Protein AF-F3Z1Z6-F1 (afdb_monomer_lite)

Organism: NCBI:txid690850

Sequence (66 aa):
MDKLKAQALQVAKEIMVKFIEGGRISPANFADYFKPIYSEVLRTISEPTPGEAARGEHEAKEQRKS

Secondary structure (DSSP, 8-state):
--HHHHHHHHHHHHHHHHHHHTTSS-GGGHHHHHHHHHHHHHHHHHSPPHHHHHHHHHHHHHHTT-

Foldseek 3Di:
DPPLLVVLLVVLVVVLVVCCVVVVDPPVCSVVRSVVSSVVSSCVVVDDDPVRVVVVVVVVVVVVVD

pLDDT: mean 87.48, std 13.8, range [58.69, 98.5]

Structure (mmCIF, N/CA/C/O backbone):
data_AF-F3Z1Z6-F1
#
_entry.id   AF-F3Z1Z6-F1
#
loop_
_atom_site.group_PDB
_atom_site.id
_atom_site.type_symbol
_atom_site.label_atom_id
_atom_site.label_alt_id
_atom_site.label_comp_id
_atom_site.label_asym_id
_atom_site.label_entity_id
_atom_site.label_seq_id
_atom_site.pdbx_PDB_ins_code
_atom_site.Cartn_x
_atom_site.Cartn_y
_atom_site.Cartn_z
_atom_site.occupancy
_atom_site.B_iso_or_equiv
_atom_site.auth_seq_id
_atom_site.auth_comp_id
_atom_site.auth_asym_id
_atom_site.auth_atom_id
_atom_site.pdbx_PDB_model_num
ATOM 1 N N . MET A 1 1 ? -14.414 11.607 3.524 1.00 59.31 1 MET A N 1
ATOM 2 C CA . MET A 1 1 ? -13.664 10.349 3.315 1.00 59.31 1 MET A CA 1
ATOM 3 C C . MET A 1 1 ? -13.632 9.630 4.652 1.00 59.31 1 MET A C 1
ATOM 5 O O . MET A 1 1 ? -13.409 10.296 5.653 1.00 59.31 1 MET A O 1
ATOM 9 N N . ASP A 1 2 ? -13.937 8.337 4.689 1.00 87.06 2 ASP A N 1
ATOM 10 C CA . ASP A 1 2 ? -13.856 7.536 5.918 1.00 87.06 2 ASP A CA 1
ATOM 11 C C . ASP A 1 2 ? -12.419 7.582 6.480 1.00 87.06 2 ASP A C 1
ATOM 13 O O . ASP A 1 2 ? -11.460 7.427 5.716 1.00 87.06 2 ASP A O 1
ATOM 17 N N . LYS A 1 3 ? -12.264 7.846 7.786 1.00 92.06 3 LYS A N 1
ATOM 18 C CA . LYS A 1 3 ? -10.957 8.065 8.432 1.00 92.06 3 LYS A CA 1
ATOM 19 C C . LYS A 1 3 ? -10.047 6.834 8.321 1.00 92.06 3 LYS A C 1
ATOM 21 O O . LYS A 1 3 ? -8.856 6.998 8.063 1.00 92.06 3 LYS A O 1
ATOM 26 N N . LEU A 1 4 ? -10.602 5.622 8.426 1.00 93.44 4 LEU A N 1
ATOM 27 C CA . LEU A 1 4 ? -9.854 4.371 8.252 1.00 93.44 4 LEU A CA 1
ATOM 28 C C . LEU A 1 4 ? -9.394 4.208 6.804 1.00 93.44 4 LEU A C 1
ATOM 30 O O . LEU A 1 4 ? -8.232 3.893 6.554 1.00 93.44 4 LEU A O 1
ATOM 34 N N . LYS A 1 5 ? -10.266 4.507 5.834 1.00 96.19 5 LYS A N 1
ATOM 35 C CA . LYS A 1 5 ? -9.899 4.446 4.407 1.00 96.19 5 LYS A CA 1
ATOM 36 C C . LYS A 1 5 ? -8.799 5.446 4.056 1.00 96.19 5 LYS A C 1
ATOM 38 O O . LYS A 1 5 ? -7.917 5.109 3.269 1.00 96.19 5 LYS A O 1
ATOM 43 N N . ALA A 1 6 ? -8.841 6.651 4.629 1.00 96.50 6 ALA A N 1
ATOM 44 C CA . ALA A 1 6 ? -7.803 7.663 4.441 1.00 96.50 6 ALA A CA 1
ATOM 45 C C . ALA A 1 6 ? -6.459 7.219 5.044 1.00 96.50 6 ALA A C 1
ATOM 47 O O . ALA A 1 6 ? -5.426 7.351 4.387 1.00 96.50 6 ALA A O 1
ATOM 48 N N . GLN A 1 7 ? -6.479 6.628 6.243 1.00 96.56 7 GLN A N 1
ATOM 49 C CA . GLN A 1 7 ? -5.284 6.082 6.890 1.00 96.56 7 GLN A CA 1
ATOM 50 C C . GLN A 1 7 ? -4.687 4.915 6.091 1.00 96.56 7 GLN A C 1
ATOM 52 O O . GLN A 1 7 ? -3.492 4.920 5.803 1.00 96.56 7 GLN A O 1
ATOM 57 N N . ALA A 1 8 ? -5.513 3.958 5.658 1.00 97.69 8 ALA A N 1
ATOM 58 C CA . ALA A 1 8 ? -5.068 2.848 4.816 1.00 97.69 8 ALA A CA 1
ATOM 59 C C . ALA A 1 8 ? -4.445 3.343 3.503 1.00 97.69 8 ALA A C 1
ATOM 61 O O . ALA A 1 8 ? -3.413 2.835 3.070 1.00 97.69 8 ALA A O 1
ATOM 62 N N . LEU A 1 9 ? -5.035 4.375 2.888 1.00 98.06 9 LEU A N 1
ATOM 63 C CA . LEU A 1 9 ? -4.509 4.968 1.662 1.00 98.06 9 LEU A CA 1
ATOM 64 C C . LEU A 1 9 ? -3.152 5.642 1.891 1.00 98.06 9 LEU A C 1
ATOM 66 O O . LEU A 1 9 ? -2.270 5.542 1.042 1.00 98.06 9 LEU A O 1
ATOM 70 N N . GLN A 1 10 ? -2.974 6.334 3.017 1.00 98.19 10 GLN A N 1
ATOM 71 C CA . GLN A 1 10 ? -1.691 6.939 3.361 1.00 98.19 10 GLN A CA 1
ATOM 72 C C . GLN A 1 10 ? -0.602 5.875 3.524 1.00 98.19 10 GLN A C 1
ATOM 74 O O . GLN A 1 10 ? 0.421 5.954 2.848 1.00 98.19 10 GLN A O 1
ATOM 79 N N . VAL A 1 11 ? -0.860 4.852 4.338 1.00 98.19 11 VAL A N 1
ATOM 80 C CA . VAL A 1 11 ? 0.095 3.763 4.592 1.00 98.19 11 VAL A CA 1
ATOM 81 C C . VAL A 1 11 ? 0.440 3.014 3.301 1.00 98.19 11 VAL A C 1
ATOM 83 O O . VAL A 1 11 ? 1.611 2.765 3.024 1.00 98.19 11 VAL A O 1
ATOM 86 N N . ALA A 1 12 ? -0.552 2.715 2.456 1.00 98.44 12 ALA A N 1
ATOM 87 C CA . ALA A 1 12 ? -0.319 2.043 1.178 1.00 98.44 12 ALA A CA 1
ATOM 88 C C . ALA A 1 12 ? 0.592 2.854 0.236 1.00 98.44 12 ALA A C 1
ATOM 90 O O . ALA A 1 12 ? 1.444 2.275 -0.441 1.00 98.44 12 ALA A O 1
ATOM 91 N N . LYS A 1 13 ? 0.459 4.191 0.209 1.00 98.12 13 LYS A N 1
ATOM 92 C CA . LYS A 1 13 ? 1.363 5.065 -0.561 1.00 98.12 13 LYS A CA 1
ATOM 93 C C . LYS A 1 13 ? 2.794 4.998 -0.034 1.00 98.12 13 LYS A C 1
ATOM 95 O O . LYS A 1 13 ? 3.713 4.879 -0.835 1.00 98.12 13 LYS A O 1
ATOM 100 N N . GLU A 1 14 ? 2.982 5.050 1.283 1.00 98.50 14 GLU A N 1
ATOM 101 C CA . GLU A 1 14 ? 4.313 4.995 1.905 1.00 98.50 14 GLU A CA 1
ATOM 102 C C . GLU A 1 14 ? 5.014 3.654 1.631 1.00 98.50 14 GLU A C 1
ATOM 104 O O . GLU A 1 14 ? 6.181 3.640 1.236 1.00 98.50 14 GLU A O 1
ATOM 109 N N . ILE A 1 15 ? 4.290 2.532 1.743 1.00 98.12 15 ILE A N 1
ATOM 110 C CA . ILE A 1 15 ? 4.803 1.199 1.381 1.00 98.12 15 ILE A CA 1
ATOM 111 C C . ILE A 1 15 ? 5.203 1.156 -0.101 1.00 98.12 15 ILE A C 1
ATOM 113 O O . ILE A 1 15 ? 6.275 0.645 -0.431 1.00 98.12 15 ILE A O 1
ATOM 117 N N . MET A 1 16 ? 4.382 1.717 -0.999 1.00 98.12 16 MET A N 1
ATOM 118 C CA . MET A 1 16 ? 4.723 1.767 -2.425 1.00 98.12 16 MET A CA 1
ATOM 119 C C . MET A 1 16 ? 5.954 2.588 -2.742 1.00 98.12 16 MET A C 1
ATOM 121 O O . MET A 1 16 ? 6.814 2.110 -3.481 1.00 98.12 16 MET A O 1
ATOM 125 N N . VAL A 1 17 ? 6.074 3.778 -2.162 1.00 97.94 17 VAL A N 1
ATOM 126 C CA . VAL A 1 17 ? 7.265 4.611 -2.340 1.00 97.94 17 VAL A CA 1
ATOM 127 C C . VAL A 1 17 ? 8.510 3.849 -1.875 1.00 97.94 17 VAL A C 1
ATOM 129 O O . VAL A 1 17 ? 9.458 3.727 -2.644 1.00 97.94 17 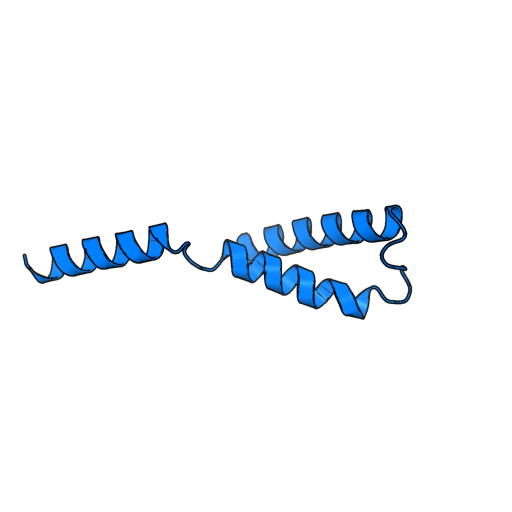VAL A O 1
ATOM 132 N N . LYS A 1 18 ? 8.465 3.204 -0.701 1.00 98.44 18 LYS A N 1
ATOM 133 C CA . LYS A 1 18 ? 9.573 2.383 -0.179 1.00 98.44 18 LYS A CA 1
ATOM 134 C C . LYS A 1 18 ? 9.973 1.230 -1.104 1.00 98.44 18 LYS A C 1
ATOM 136 O O . LYS A 1 18 ? 11.161 0.954 -1.259 1.00 98.44 18 LYS A O 1
ATOM 141 N N . PHE A 1 19 ? 9.012 0.528 -1.706 1.00 98.00 19 PHE A N 1
ATOM 142 C CA . PHE A 1 19 ? 9.318 -0.579 -2.623 1.00 98.00 19 PHE A CA 1
ATOM 143 C C . PHE A 1 19 ? 9.899 -0.097 -3.953 1.00 98.00 19 PHE A C 1
ATOM 145 O O . PHE A 1 19 ? 10.742 -0.796 -4.518 1.00 98.00 19 PHE A O 1
ATOM 152 N N . ILE A 1 20 ? 9.503 1.089 -4.420 1.00 97.62 20 ILE A N 1
ATOM 153 C CA . ILE A 1 20 ? 10.090 1.724 -5.604 1.00 97.62 20 ILE A CA 1
ATOM 154 C C . ILE A 1 20 ? 11.514 2.206 -5.311 1.00 97.62 20 ILE A C 1
ATOM 156 O O . ILE A 1 20 ? 12.435 1.873 -6.053 1.00 97.62 20 ILE A O 1
ATOM 160 N N . GLU A 1 21 ? 11.721 2.912 -4.199 1.00 97.88 21 GLU A N 1
ATOM 161 C CA . GLU A 1 21 ? 13.044 3.370 -3.751 1.00 97.88 21 GLU A CA 1
ATOM 162 C C . GLU A 1 21 ? 14.018 2.203 -3.535 1.00 97.88 21 GLU A C 1
ATOM 164 O O . GLU A 1 21 ? 15.196 2.297 -3.871 1.00 97.88 21 GLU A O 1
ATOM 169 N N . GLY A 1 22 ? 13.521 1.077 -3.015 1.00 97.19 22 GLY A N 1
ATOM 170 C CA . GLY A 1 22 ? 14.298 -0.148 -2.822 1.00 97.19 22 GLY A CA 1
ATOM 171 C C . GLY A 1 22 ? 14.478 -1.007 -4.080 1.00 97.19 22 GLY A C 1
ATOM 172 O O . GLY A 1 22 ? 15.032 -2.102 -3.973 1.00 97.19 22 GLY A O 1
ATOM 173 N N . GLY A 1 23 ? 13.969 -0.577 -5.241 1.00 96.06 23 GLY A N 1
ATOM 174 C CA . GLY A 1 23 ? 14.070 -1.311 -6.507 1.00 96.06 23 GLY A CA 1
ATOM 175 C C . GLY A 1 23 ? 13.322 -2.651 -6.537 1.00 96.06 23 GLY A C 1
ATOM 176 O O . GLY A 1 23 ? 13.635 -3.511 -7.356 1.00 96.06 23 GLY A O 1
ATOM 177 N N . ARG A 1 24 ? 12.357 -2.865 -5.632 1.00 96.19 24 ARG A N 1
ATOM 178 C CA . ARG A 1 24 ? 11.531 -4.089 -5.566 1.00 96.19 24 ARG A CA 1
ATOM 179 C C . ARG A 1 24 ? 10.323 -4.028 -6.494 1.00 96.19 24 ARG A C 1
ATOM 181 O O . ARG A 1 24 ? 9.860 -5.066 -6.954 1.00 96.19 24 ARG A O 1
ATOM 188 N N . ILE A 1 25 ? 9.829 -2.823 -6.755 1.00 96.62 25 ILE A N 1
ATOM 189 C CA . ILE A 1 25 ? 8.749 -2.520 -7.697 1.00 96.62 25 ILE A CA 1
ATOM 190 C C . ILE A 1 25 ? 9.225 -1.375 -8.586 1.00 96.62 25 ILE A C 1
ATOM 192 O O . ILE A 1 25 ? 9.949 -0.495 -8.133 1.00 96.62 25 ILE A O 1
ATOM 196 N N . SER A 1 26 ? 8.820 -1.372 -9.851 1.00 96.44 26 SER A N 1
ATOM 197 C CA . SER A 1 26 ? 9.084 -0.249 -10.748 1.00 96.44 26 SER A CA 1
ATOM 198 C C . SER A 1 26 ? 7.862 0.674 -10.816 1.00 96.44 26 SER A C 1
ATOM 200 O O . SER A 1 26 ? 6.732 0.217 -10.648 1.00 96.44 26 SER A O 1
ATOM 202 N N . PRO A 1 27 ? 8.023 1.960 -11.157 1.00 95.50 27 PRO A N 1
ATOM 203 C CA . PRO A 1 27 ? 6.869 2.818 -11.421 1.00 95.50 27 PRO A CA 1
ATOM 204 C C . PRO A 1 27 ? 5.945 2.277 -12.530 1.00 95.50 27 PRO A C 1
ATOM 206 O O . PRO A 1 27 ? 4.741 2.514 -12.494 1.00 95.50 27 PRO A O 1
ATOM 209 N N . ALA A 1 28 ? 6.489 1.520 -13.492 1.00 96.88 28 ALA A N 1
ATOM 210 C CA . ALA A 1 28 ? 5.751 1.011 -14.647 1.00 96.88 28 ALA A CA 1
ATOM 211 C C . ALA A 1 28 ? 4.721 -0.078 -14.298 1.00 96.88 28 ALA A C 1
ATOM 213 O O . ALA A 1 28 ? 3.700 -0.179 -14.971 1.00 96.88 28 ALA A O 1
ATOM 214 N N . ASN A 1 29 ? 4.961 -0.866 -13.245 1.00 93.38 29 ASN A N 1
ATOM 215 C CA . ASN A 1 29 ? 4.057 -1.928 -12.786 1.00 93.38 29 ASN A CA 1
ATOM 216 C C . ASN A 1 29 ? 3.333 -1.580 -11.473 1.00 93.38 29 ASN A C 1
ATOM 218 O O . ASN A 1 29 ? 2.760 -2.449 -10.826 1.00 93.38 29 ASN A O 1
ATOM 222 N N . PHE A 1 30 ? 3.311 -0.302 -11.079 1.00 95.00 30 PHE A N 1
ATOM 223 C CA . PHE A 1 30 ? 2.666 0.179 -9.849 1.00 95.00 30 PHE A CA 1
ATOM 224 C C . PHE A 1 30 ? 1.219 -0.314 -9.667 1.00 95.00 30 PHE A C 1
ATOM 226 O O . PHE A 1 30 ? 0.822 -0.701 -8.563 1.00 95.00 30 PHE A O 1
ATOM 233 N N . ALA A 1 31 ? 0.427 -0.299 -10.743 1.00 95.62 31 ALA A N 1
ATOM 234 C CA . ALA A 1 31 ? -0.996 -0.632 -10.698 1.00 95.62 31 ALA A CA 1
ATOM 235 C C . ALA A 1 31 ? -1.257 -2.075 -10.233 1.00 95.62 31 ALA A C 1
ATOM 237 O O . ALA A 1 31 ? -2.274 -2.328 -9.582 1.00 95.62 31 ALA A O 1
ATOM 238 N N . ASP A 1 32 ? -0.316 -2.982 -10.496 1.00 96.75 32 ASP A N 1
ATOM 239 C CA . ASP A 1 32 ? -0.425 -4.398 -10.144 1.00 96.75 32 ASP A CA 1
ATOM 240 C C . ASP A 1 32 ? -0.295 -4.626 -8.629 1.00 96.75 32 ASP A C 1
ATOM 242 O O . ASP A 1 32 ? -0.860 -5.576 -8.088 1.00 96.75 32 ASP A O 1
ATOM 246 N N . TYR A 1 33 ? 0.399 -3.727 -7.921 1.00 97.81 33 TYR A N 1
ATOM 247 C CA . TYR A 1 33 ? 0.721 -3.886 -6.498 1.00 97.81 33 TYR A CA 1
ATOM 248 C C . TYR A 1 33 ? -0.064 -2.954 -5.576 1.00 97.81 33 TYR A C 1
ATOM 250 O O . TYR A 1 33 ? -0.370 -3.326 -4.441 1.00 97.81 33 TYR A O 1
ATOM 258 N N . PHE A 1 34 ? -0.414 -1.747 -6.029 1.00 98.12 34 PHE A N 1
ATOM 259 C CA . PHE A 1 34 ? -1.016 -0.751 -5.141 1.00 98.12 34 PHE A CA 1
ATOM 260 C C . PHE A 1 34 ? -2.363 -1.203 -4.571 1.00 98.12 34 PHE A C 1
ATOM 262 O O . PHE A 1 34 ? -2.599 -1.090 -3.368 1.00 98.12 34 PHE A O 1
ATOM 269 N N . LYS A 1 35 ? -3.240 -1.756 -5.420 1.00 97.81 35 LYS A N 1
ATOM 270 C CA . LYS A 1 35 ? -4.558 -2.248 -5.000 1.00 97.81 35 LYS A CA 1
ATOM 271 C C . LYS A 1 35 ? -4.460 -3.375 -3.962 1.00 97.81 35 LYS A C 1
ATOM 273 O O . LYS A 1 35 ? -5.073 -3.209 -2.909 1.00 97.81 35 LYS A O 1
ATOM 278 N N . PRO A 1 36 ? -3.724 -4.482 -4.193 1.00 98.06 36 PRO A N 1
ATOM 279 C CA . PRO A 1 36 ? -3.629 -5.549 -3.198 1.00 98.06 36 PRO A CA 1
ATOM 280 C C . PRO A 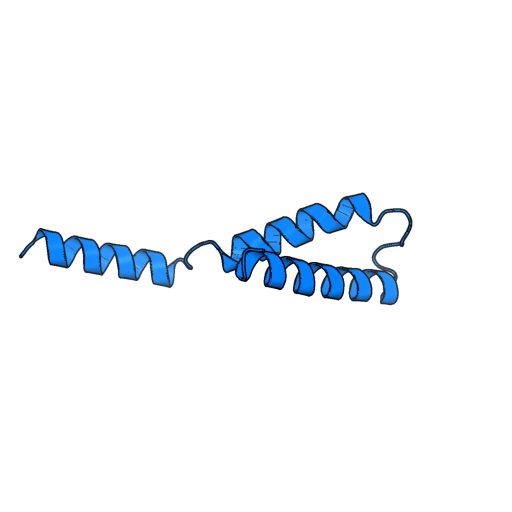1 36 ? -3.037 -5.071 -1.865 1.00 98.06 36 PRO A C 1
ATOM 282 O O . PRO A 1 36 ? -3.530 -5.472 -0.816 1.00 98.06 36 PRO A O 1
ATOM 285 N N . ILE A 1 37 ? -2.069 -4.151 -1.876 1.00 98.25 37 ILE A N 1
ATOM 286 C CA . ILE A 1 37 ? -1.492 -3.598 -0.639 1.00 98.25 37 ILE A CA 1
ATOM 287 C C . ILE A 1 37 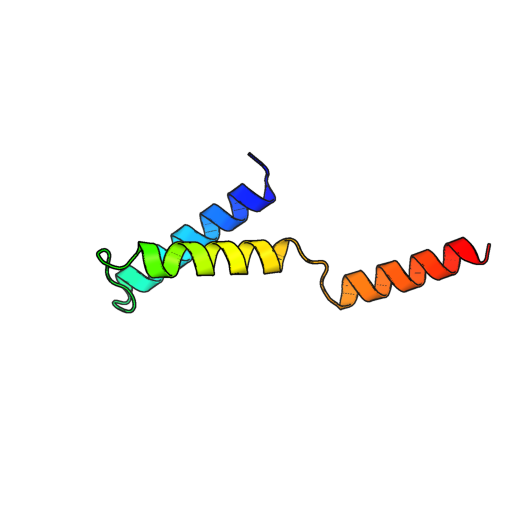? -2.489 -2.718 0.108 1.00 98.25 37 ILE A C 1
ATOM 289 O O . ILE A 1 37 ? -2.666 -2.880 1.314 1.00 98.25 37 ILE A O 1
ATOM 293 N N . TYR A 1 38 ? -3.177 -1.816 -0.593 1.00 98.31 38 TYR A N 1
ATOM 294 C CA . TYR A 1 38 ? -4.232 -1.008 0.014 1.00 98.31 38 TYR A CA 1
ATOM 295 C C . TYR A 1 38 ? -5.336 -1.881 0.619 1.00 98.31 38 TYR A C 1
ATOM 297 O O . TYR A 1 38 ? -5.755 -1.643 1.752 1.00 98.31 38 TYR A O 1
ATOM 305 N N . SER A 1 39 ? -5.787 -2.899 -0.121 1.00 97.50 39 SER A N 1
ATOM 306 C CA . SER A 1 39 ? -6.805 -3.838 0.343 1.00 97.50 39 SER A CA 1
ATOM 307 C C . SER A 1 39 ? -6.360 -4.590 1.592 1.00 97.50 39 SER A C 1
ATOM 309 O O . SER A 1 39 ? -7.1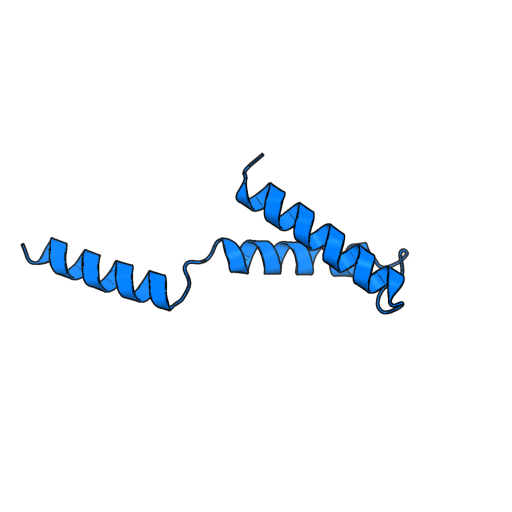45 -4.687 2.530 1.00 97.50 39 SER A O 1
ATOM 311 N N . GLU A 1 40 ? -5.115 -5.061 1.640 1.00 97.94 40 GLU A N 1
ATOM 312 C CA . GLU A 1 40 ? -4.607 -5.808 2.791 1.00 97.94 40 GLU A CA 1
ATOM 313 C C . GLU A 1 40 ? -4.461 -4.931 4.037 1.00 97.94 40 GLU A C 1
ATOM 315 O O . GLU A 1 40 ? -4.880 -5.326 5.126 1.00 97.94 40 GLU A O 1
ATOM 320 N N . VAL A 1 41 ? -3.955 -3.704 3.886 1.00 97.56 41 VAL A N 1
ATOM 321 C CA . VAL A 1 41 ? -3.888 -2.742 4.995 1.00 97.56 41 VAL A CA 1
ATOM 322 C C . VAL A 1 41 ? -5.289 -2.415 5.501 1.00 97.56 41 VAL A C 1
ATOM 324 O O . VAL A 1 41 ? -5.528 -2.484 6.704 1.00 97.56 41 VAL A O 1
ATOM 327 N N . LEU A 1 42 ? -6.224 -2.089 4.599 1.00 96.81 42 LEU A N 1
ATOM 328 C CA . LEU A 1 42 ? -7.595 -1.753 4.979 1.00 96.81 42 LEU A CA 1
ATOM 329 C C . LEU A 1 42 ? -8.266 -2.919 5.705 1.00 96.81 42 LEU A C 1
ATOM 331 O O . LEU A 1 42 ? -8.894 -2.699 6.737 1.00 96.81 42 LEU A O 1
ATOM 335 N N . ARG A 1 43 ? -8.115 -4.142 5.190 1.00 95.50 43 ARG A N 1
ATOM 336 C CA . ARG A 1 43 ? -8.649 -5.359 5.804 1.00 95.50 43 ARG A CA 1
ATOM 337 C C . ARG A 1 43 ? -8.109 -5.534 7.222 1.00 95.50 43 ARG A C 1
ATOM 339 O O . ARG A 1 43 ? -8.892 -5.609 8.161 1.00 95.50 43 ARG A O 1
ATOM 346 N N . THR A 1 44 ? -6.788 -5.476 7.374 1.00 94.81 44 THR A N 1
ATOM 347 C CA . THR A 1 44 ? -6.092 -5.652 8.658 1.00 94.81 44 THR A CA 1
ATOM 348 C C . THR A 1 44 ? -6.574 -4.681 9.736 1.00 94.81 44 THR A C 1
ATOM 350 O O . THR A 1 44 ? -6.679 -5.064 10.893 1.00 94.81 44 THR A O 1
ATOM 353 N N . ILE A 1 45 ? -6.866 -3.426 9.376 1.00 92.31 45 ILE A N 1
ATOM 354 C CA . ILE A 1 45 ? -7.289 -2.397 10.344 1.00 92.31 45 ILE A CA 1
ATOM 355 C C . ILE A 1 45 ? -8.810 -2.277 10.503 1.00 92.31 45 ILE A C 1
ATOM 357 O O . ILE A 1 45 ? -9.266 -1.511 11.349 1.00 92.31 45 ILE A O 1
ATOM 361 N N . SER A 1 46 ? -9.589 -2.948 9.651 1.00 90.81 46 SER A N 1
ATOM 362 C CA . SER A 1 46 ? -11.059 -2.908 9.697 1.00 90.81 46 SER A CA 1
ATOM 363 C C . SER A 1 46 ? -11.653 -4.162 10.328 1.00 90.81 46 SER A C 1
ATOM 365 O O . SER A 1 46 ? -12.778 -4.116 10.819 1.00 90.81 46 SER A O 1
ATOM 367 N N . GLU A 1 47 ? -10.932 -5.282 10.293 1.00 87.56 47 GLU A N 1
ATOM 368 C CA . GLU A 1 47 ? -11.353 -6.520 10.939 1.00 87.56 47 GLU A CA 1
ATOM 369 C C . GLU A 1 47 ? -11.017 -6.472 12.438 1.00 87.56 47 GLU A C 1
ATOM 371 O O . GLU A 1 47 ? -9.896 -6.106 12.799 1.00 87.56 47 GLU A O 1
ATOM 376 N N . PRO A 1 48 ? -11.960 -6.844 13.327 1.00 74.38 48 PRO A N 1
ATOM 377 C CA . PRO A 1 48 ? -11.650 -7.007 14.739 1.00 74.38 48 PRO A CA 1
ATOM 378 C C . PRO A 1 48 ? -10.584 -8.089 14.878 1.00 74.38 48 PRO A C 1
ATOM 380 O O . PRO A 1 48 ? -10.681 -9.167 14.283 1.00 74.38 48 PRO A O 1
ATOM 383 N N . THR A 1 49 ? -9.558 -7.813 15.675 1.00 75.94 49 THR A N 1
ATOM 384 C CA . THR A 1 49 ? -8.535 -8.821 15.936 1.00 75.94 49 THR A CA 1
ATOM 385 C C . THR A 1 49 ? -9.173 -10.041 16.611 1.00 75.94 49 THR A C 1
ATOM 387 O O . THR A 1 49 ? -10.174 -9.897 17.320 1.00 75.94 49 THR A O 1
ATOM 390 N N . PRO A 1 50 ? -8.610 -11.255 16.464 1.00 69.69 50 PRO A N 1
ATOM 391 C CA . PRO A 1 50 ? -9.153 -12.446 17.122 1.00 69.69 50 PRO A CA 1
ATOM 392 C C . PRO A 1 50 ? -9.370 -12.265 18.637 1.00 69.69 50 PRO A C 1
ATOM 394 O O . PRO A 1 50 ? -10.300 -12.832 19.204 1.00 69.69 50 PRO A O 1
ATOM 397 N N . GLY A 1 51 ? -8.555 -11.424 19.288 1.00 66.19 51 GLY A N 1
ATOM 398 C CA . GLY A 1 51 ? -8.715 -11.066 20.699 1.00 66.19 51 GLY A CA 1
ATOM 399 C C . GLY A 1 51 ? -9.884 -10.117 20.990 1.00 66.19 51 GLY A C 1
ATOM 400 O O . GLY A 1 51 ? -10.478 -10.205 22.060 1.00 66.19 51 GLY A O 1
ATOM 401 N N . GLU A 1 52 ? -10.245 -9.235 20.061 1.00 67.12 52 GLU A N 1
ATOM 402 C CA . GLU A 1 52 ? -11.412 -8.348 20.174 1.00 67.12 52 GLU A CA 1
ATOM 403 C C . GLU A 1 52 ? -12.711 -9.084 19.833 1.00 67.12 52 GLU A C 1
ATOM 405 O O . GLU A 1 52 ? -13.707 -8.917 20.534 1.00 67.12 52 GLU A O 1
ATOM 410 N N . ALA A 1 53 ? -12.682 -9.969 18.831 1.00 64.75 53 ALA A N 1
ATOM 411 C CA . ALA A 1 53 ? -13.804 -10.845 18.500 1.00 64.75 53 ALA A CA 1
ATOM 412 C C . ALA A 1 53 ? -14.162 -11.771 19.679 1.00 64.75 53 ALA A C 1
ATOM 414 O O . ALA A 1 53 ? -15.321 -11.832 20.088 1.00 64.75 53 ALA A O 1
ATOM 415 N N . ALA A 1 54 ? -13.161 -12.401 20.307 1.00 64.62 54 ALA A N 1
ATOM 416 C CA . ALA A 1 54 ? -13.368 -13.263 21.473 1.00 64.62 54 ALA A CA 1
ATOM 417 C C . ALA A 1 54 ? -13.921 -12.509 22.701 1.00 64.62 54 ALA A C 1
ATOM 419 O O . ALA A 1 54 ? -14.725 -13.060 23.453 1.00 64.62 54 ALA A O 1
ATOM 420 N N . ARG A 1 55 ? -13.526 -11.243 22.906 1.00 64.50 55 ARG A N 1
ATOM 421 C CA . ARG A 1 55 ? -14.076 -10.393 23.980 1.00 64.50 55 ARG A CA 1
ATOM 422 C C . ARG A 1 55 ? -15.530 -10.014 23.713 1.00 64.50 55 ARG A C 1
ATOM 424 O O . ARG A 1 55 ? -16.357 -10.157 24.609 1.00 64.50 55 ARG A O 1
ATOM 431 N N . GLY A 1 56 ? -15.850 -9.625 22.478 1.00 63.09 56 GLY A N 1
ATOM 432 C CA . GLY A 1 56 ? -17.221 -9.302 22.079 1.00 63.09 56 GLY A CA 1
ATOM 433 C C . GLY A 1 56 ? -18.176 -10.494 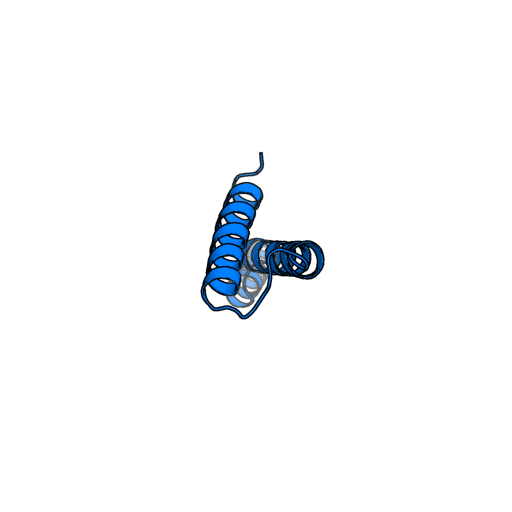22.210 1.00 63.09 56 GLY A C 1
ATOM 434 O O . GLY A 1 56 ? -19.317 -10.332 22.639 1.00 63.09 56 GLY A O 1
ATOM 435 N N . GLU A 1 57 ? -17.712 -11.711 21.916 1.00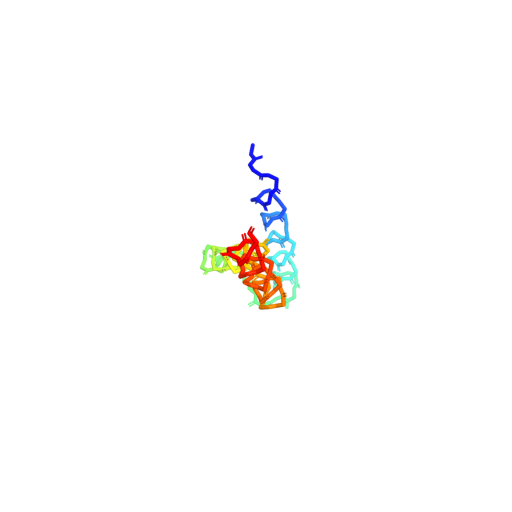 64.00 57 GLU A N 1
ATOM 436 C CA . GLU A 1 57 ? -18.499 -12.936 22.112 1.00 64.00 57 GLU A CA 1
ATOM 437 C C . GLU A 1 57 ? -18.767 -13.252 23.591 1.00 64.00 57 GLU A C 1
ATOM 439 O O . GLU A 1 57 ? -19.857 -13.726 23.931 1.00 64.00 57 GLU A O 1
ATOM 444 N N . HIS A 1 58 ? -17.798 -12.987 24.471 1.00 63.88 58 HIS A N 1
ATOM 445 C CA . HIS A 1 58 ? -17.938 -13.206 25.911 1.00 63.88 58 HIS A CA 1
ATOM 446 C C . HIS A 1 58 ? -18.933 -12.209 26.527 1.00 63.88 58 HIS A C 1
ATOM 448 O O . HIS A 1 58 ? -19.865 -12.614 27.221 1.00 63.88 58 HIS A O 1
ATOM 454 N N . GLU A 1 59 ? -18.817 -10.925 26.180 1.00 66.25 59 GLU A N 1
ATOM 455 C CA . GLU A 1 59 ? -19.723 -9.859 26.632 1.00 66.25 59 GLU A CA 1
ATOM 456 C C . GLU A 1 59 ? -21.159 -10.050 26.112 1.00 66.25 59 GLU A C 1
ATOM 458 O O . GLU A 1 59 ? -22.126 -9.879 26.857 1.00 66.25 59 GLU A O 1
ATOM 463 N N . ALA A 1 60 ? -21.322 -10.488 24.857 1.00 69.44 60 ALA A N 1
ATOM 464 C CA . ALA A 1 60 ? -22.636 -10.769 24.277 1.00 69.44 60 ALA A CA 1
ATOM 465 C C . ALA A 1 60 ? -23.328 -11.993 24.907 1.00 69.44 60 ALA A C 1
ATOM 467 O O . ALA A 1 60 ? -24.559 -12.054 24.952 1.00 69.44 60 ALA A O 1
ATOM 468 N N . LYS A 1 61 ? -22.565 -12.985 25.387 1.00 71.31 61 LYS A N 1
ATOM 469 C CA . LYS A 1 61 ? -23.109 -14.140 26.121 1.00 71.31 61 LYS A CA 1
ATOM 470 C C . LYS A 1 61 ? -23.502 -13.777 27.553 1.00 71.31 61 LYS A C 1
ATOM 472 O O . LYS A 1 61 ? -24.519 -14.284 28.020 1.00 71.31 61 LYS A O 1
ATOM 477 N N . GLU A 1 62 ? -22.749 -12.898 28.211 1.00 69.75 62 GLU A N 1
ATOM 478 C CA . GLU A 1 62 ? -23.037 -12.391 29.561 1.00 69.75 62 GLU A CA 1
ATOM 479 C C . GLU A 1 62 ? -24.368 -11.614 29.590 1.00 69.75 62 GLU A C 1
ATOM 481 O O . GLU A 1 62 ? -25.242 -11.894 30.406 1.00 69.75 62 GLU A O 1
ATOM 486 N N . GLN A 1 63 ? -24.580 -10.715 28.620 1.00 67.38 63 GLN A N 1
ATOM 487 C CA . GLN A 1 63 ? -25.794 -9.888 28.527 1.00 67.38 63 GLN A CA 1
ATOM 488 C C . GLN A 1 63 ? -27.059 -10.672 28.161 1.00 67.38 63 GLN A C 1
ATOM 490 O O . GLN A 1 63 ? -28.158 -10.244 28.484 1.00 67.38 63 GLN A O 1
ATOM 495 N N . ARG A 1 64 ? -26.926 -11.822 27.489 1.00 75.81 64 ARG A N 1
ATOM 496 C CA . ARG A 1 64 ? -28.064 -12.701 27.156 1.00 75.81 64 ARG A CA 1
ATOM 497 C C . ARG A 1 64 ? -28.499 -13.595 28.319 1.00 75.81 64 ARG A C 1
ATOM 499 O O . ARG A 1 64 ? -29.507 -14.286 28.195 1.00 75.81 64 ARG A O 1
ATOM 506 N N . LYS A 1 65 ? -27.704 -13.652 29.391 1.00 67.81 65 LYS A N 1
ATOM 507 C CA . LYS A 1 65 ? -27.932 -14.514 30.558 1.00 67.81 65 LYS A CA 1
ATOM 508 C C . LYS A 1 65 ? -28.454 -13.742 31.780 1.00 67.81 65 LYS A C 1
ATOM 510 O O . LYS A 1 65 ? -28.834 -14.387 32.755 1.00 67.81 65 LYS A O 1
ATOM 515 N N . SER A 1 66 ? -28.451 -12.408 31.717 1.00 58.69 66 SER A N 1
ATOM 516 C CA . SER A 1 66 ? -29.077 -11.494 32.682 1.00 58.69 66 SER A CA 1
ATOM 517 C C . SER A 1 66 ? -30.455 -11.046 32.211 1.00 58.69 66 SER A C 1
ATOM 519 O O . SER A 1 66 ? -31.193 -10.553 33.092 1.00 58.69 66 SER A O 1
#

Radius of gyration: 17.83 Å; chains: 1; bounding box: 43×25×47 Å